Protein AF-A0A0Q4VAY5-F1 (afdb_monomer)

pLDDT: mean 78.04, std 20.73, range [26.08, 94.88]

Sequence (141 aa):
MIGLVDDLVHAAIRQQCWLLFVAEDRRTIDLVLPITDLPEHPDDDEVDHTAETIAEVTRQLRTLFVVIAWERPGSACPSLAEWEWVHAIEGAFADAGVVIRAQLLVHDDGVAWLDVGTSDGERGAEGVVSAASGLDVRRTA

Foldseek 3Di:
DQVVVCVVVVAQPAWWKKKFQAAPVNPD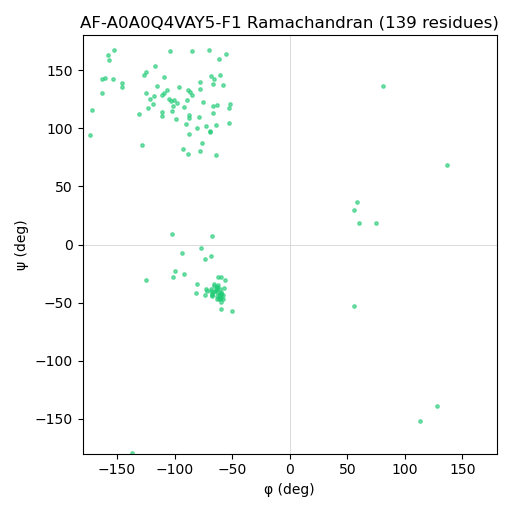TPDIDIGPDDDLADDLVVLLVVLLVVLVVCVVSVGQEIEMEGGHEDDQDDDPRRVRVVVSNVVSNVVSNHHYPFYWYQYHQGIWGDCPDDPDDDDDPDDRPDPPDPDPPDDDD

Radius of gyration: 15.92 Å; Cα contacts (8 Å, |Δi|>4): 228; chains: 1; bounding box: 36×53×33 Å

Solvent-accessible surface area (backbone atoms only — not comparable to full-atom values): 8440 Å² total; per-residue (Å²): 109,64,70,59,50,41,71,71,58,72,57,29,82,48,72,34,39,33,44,35,35,27,33,82,84,73,76,48,72,78,46,78,46,81,45,66,82,73,66,81,60,78,50,70,70,64,47,40,54,47,22,48,52,50,35,52,50,31,61,74,70,64,28,68,34,36,35,38,36,41,30,26,65,51,68,91,69,78,52,72,52,52,48,50,40,56,50,51,52,51,53,30,22,53,76,47,69,40,42,72,77,43,45,32,38,30,12,63,91,45,60,35,73,53,83,77,75,71,94,66,93,74,93,73,98,80,77,86,66,72,72,75,84,85,77,86,86,77,86,79,136

Nearest PDB structures (foldseek):
  4ld0-assembly1_B  TM=5.466E-01  e=2.971E-02  Thermus thermophilus HB8
  4ep4-assembly1_B  TM=4.871E-01  e=3.847E-02  Thermus thermophilus HB8
  7w8d-assembly1_B  TM=5.254E-01  e=1.493E-01  Deinococcus radiodurans
  6u08-assembly4_G  TM=4.469E-01  e=1.153E-01  Burkholderia cenocepacia
  8e5e-assembly1_A  TM=3.843E-01  e=1.400E-01  Burkholderia cenocepacia

Secondary structure (DSSP, 8-state):
-HHHHHHHH-S--SSEEEEEEE-TTSS-EEEEEEEES--SS--HHHHHHHHHHHHHHHHHHT--EEEEEEE-SS-SS--HHHHHHHHHHHHHHHHTT--EEEEEEEETTEEEEE----SS---------------------

Structure (mmCIF, N/CA/C/O backbone):
data_AF-A0A0Q4VAY5-F1
#
_entry.id   AF-A0A0Q4VAY5-F1
#
loop_
_atom_site.group_PDB
_atom_site.id
_atom_site.type_symbol
_atom_site.label_atom_id
_atom_site.label_alt_id
_atom_site.label_comp_id
_atom_site.label_asym_id
_atom_site.label_entity_id
_atom_site.label_seq_id
_atom_site.pdbx_PDB_ins_code
_atom_site.Cartn_x
_atom_site.Cartn_y
_atom_site.Cartn_z
_atom_site.occupancy
_atom_site.B_iso_or_equiv
_atom_site.auth_seq_id
_atom_site.auth_comp_id
_atom_site.auth_asym_id
_atom_site.auth_atom_id
_atom_site.pdbx_PDB_model_num
ATOM 1 N N . MET A 1 1 ? -4.033 -15.149 2.365 1.00 66.88 1 MET A N 1
ATOM 2 C CA . MET A 1 1 ? -3.600 -13.808 1.926 1.00 66.88 1 MET A CA 1
ATOM 3 C C . MET A 1 1 ? -2.866 -13.906 0.604 1.00 66.88 1 MET A C 1
ATOM 5 O O . MET A 1 1 ? -3.414 -13.396 -0.352 1.00 66.88 1 MET A O 1
ATOM 9 N N . ILE A 1 2 ? -1.764 -14.665 0.507 1.00 75.44 2 ILE A N 1
ATOM 10 C CA . ILE A 1 2 ? -1.096 -14.941 -0.782 1.00 75.44 2 ILE A CA 1
ATOM 11 C C . ILE A 1 2 ? -2.072 -15.435 -1.859 1.00 75.44 2 ILE A C 1
ATOM 13 O O . ILE A 1 2 ? -2.219 -14.757 -2.860 1.00 75.44 2 ILE A O 1
ATOM 17 N N . GLY A 1 3 ? -2.804 -16.535 -1.628 1.00 74.38 3 GLY A N 1
ATOM 18 C CA . GLY A 1 3 ? -3.699 -17.089 -2.661 1.00 74.38 3 GLY A CA 1
ATOM 19 C C . GLY A 1 3 ? -4.794 -16.127 -3.145 1.00 74.38 3 GLY A C 1
ATOM 20 O O . GLY A 1 3 ? -5.190 -16.185 -4.293 1.00 74.38 3 GLY A O 1
ATOM 21 N N . LEU A 1 4 ? -5.228 -15.189 -2.297 1.00 73.50 4 LEU A N 1
ATOM 22 C CA . LEU A 1 4 ? -6.202 -14.162 -2.680 1.00 73.50 4 LEU A CA 1
ATOM 23 C C . LEU A 1 4 ? -5.587 -13.114 -3.618 1.00 73.50 4 LEU A C 1
ATOM 25 O O . LEU A 1 4 ? -6.247 -12.654 -4.541 1.00 73.50 4 LEU A O 1
ATOM 29 N N . VAL A 1 5 ? -4.338 -12.721 -3.360 1.00 75.56 5 VAL A N 1
ATOM 30 C CA . VAL A 1 5 ? -3.606 -11.783 -4.219 1.00 75.56 5 VAL A CA 1
ATOM 31 C C . VAL A 1 5 ? -3.186 -12.462 -5.519 1.00 75.56 5 VAL A C 1
ATOM 33 O O . VAL A 1 5 ? -3.302 -11.851 -6.572 1.00 75.56 5 VAL A O 1
ATOM 36 N N . ASP A 1 6 ? -2.778 -13.728 -5.454 1.00 78.75 6 ASP A N 1
ATOM 37 C CA . ASP A 1 6 ? -2.456 -14.553 -6.620 1.00 78.75 6 ASP A CA 1
ATOM 38 C C . ASP A 1 6 ? -3.675 -14.712 -7.546 1.00 78.75 6 ASP A C 1
ATOM 40 O O . ASP A 1 6 ? -3.585 -14.429 -8.736 1.00 78.75 6 ASP A O 1
ATOM 44 N N . ASP A 1 7 ? -4.857 -15.018 -6.997 1.00 74.88 7 ASP A N 1
ATOM 45 C CA . ASP A 1 7 ? -6.103 -15.093 -7.773 1.00 74.88 7 ASP A CA 1
ATOM 46 C C . ASP A 1 7 ? -6.493 -13.745 -8.410 1.00 74.88 7 ASP A C 1
ATOM 48 O O . ASP A 1 7 ? -7.063 -13.716 -9.503 1.00 74.88 7 ASP A O 1
ATOM 52 N N . LEU A 1 8 ? -6.212 -12.628 -7.727 1.00 73.00 8 LEU A N 1
ATOM 53 C CA . LEU A 1 8 ? -6.609 -11.284 -8.155 1.00 73.00 8 LEU A CA 1
ATOM 54 C C . LEU A 1 8 ? -5.663 -10.685 -9.203 1.00 73.00 8 LEU A C 1
ATOM 56 O O . LEU A 1 8 ? -6.128 -10.037 -10.141 1.00 73.00 8 LEU A O 1
ATOM 60 N N . VAL A 1 9 ? -4.353 -10.864 -9.021 1.00 71.81 9 VAL A N 1
ATOM 61 C CA . VAL A 1 9 ? -3.315 -10.225 -9.843 1.00 71.81 9 VAL A CA 1
ATOM 62 C C . VAL A 1 9 ? -2.776 -11.185 -10.914 1.00 71.81 9 VAL A C 1
ATOM 64 O O . VAL A 1 9 ? -2.377 -10.716 -11.971 1.00 71.81 9 VAL A O 1
ATOM 67 N N . HIS A 1 10 ? -2.897 -12.507 -10.724 1.00 65.88 10 HIS A N 1
ATOM 68 C CA . HIS A 1 10 ? -2.660 -13.630 -11.656 1.00 65.88 10 HIS A CA 1
ATOM 69 C C . HIS A 1 10 ? -1.276 -13.725 -12.324 1.00 65.88 10 HIS A C 1
ATOM 71 O O . HIS A 1 10 ? -0.644 -14.775 -12.277 1.00 65.88 10 HIS A O 1
ATOM 77 N N . ALA A 1 11 ? -0.803 -12.665 -12.975 1.00 71.25 11 ALA A N 1
ATOM 78 C CA . ALA A 1 11 ? 0.526 -12.560 -13.556 1.00 71.25 11 ALA A CA 1
ATOM 79 C C . ALA A 1 11 ? 1.021 -11.117 -13.433 1.00 71.25 11 ALA A C 1
ATOM 81 O O . ALA A 1 11 ? 0.264 -10.179 -13.677 1.00 71.25 11 ALA A O 1
ATOM 82 N N . ALA A 1 12 ? 2.301 -10.940 -13.104 1.00 78.94 12 ALA A N 1
ATOM 83 C CA . ALA A 1 12 ? 2.911 -9.620 -13.083 1.00 78.94 12 ALA A CA 1
ATOM 84 C C . ALA A 1 12 ? 3.124 -9.116 -14.518 1.00 78.94 12 ALA A C 1
ATOM 86 O O . ALA A 1 12 ? 4.029 -9.549 -15.227 1.00 78.94 12 ALA A O 1
ATOM 87 N N . ILE A 1 13 ? 2.253 -8.221 -14.976 1.00 79.62 13 ILE A N 1
ATOM 88 C CA . ILE A 1 13 ? 2.241 -7.734 -16.360 1.00 79.62 13 ILE A CA 1
ATOM 89 C C . ILE A 1 13 ? 2.900 -6.354 -16.441 1.00 79.62 13 ILE A C 1
ATOM 91 O O . ILE A 1 13 ? 3.463 -5.998 -17.480 1.00 79.62 13 ILE A O 1
ATOM 95 N N . ARG A 1 14 ? 2.855 -5.565 -15.359 1.00 84.00 14 ARG A N 1
ATOM 96 C CA . ARG A 1 14 ? 3.415 -4.205 -15.317 1.00 84.00 14 ARG A CA 1
ATOM 97 C C . ARG A 1 14 ? 3.847 -3.782 -13.918 1.00 84.00 14 ARG A C 1
ATOM 99 O O . ARG A 1 14 ? 3.507 -4.422 -12.935 1.00 84.00 14 ARG A O 1
ATOM 106 N N . GLN A 1 15 ? 4.595 -2.684 -13.858 1.00 86.44 15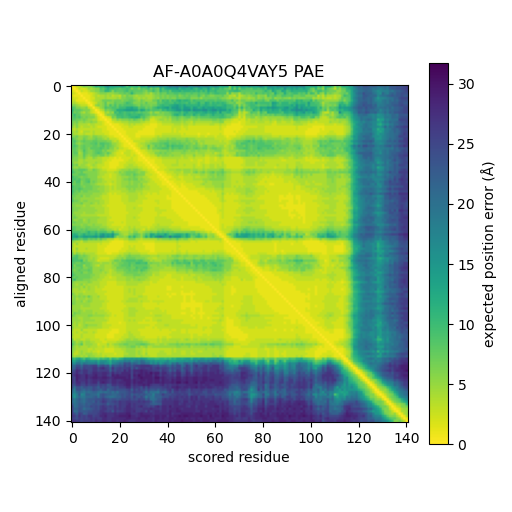 GLN A N 1
ATOM 107 C CA . GLN A 1 15 ? 4.994 -2.056 -12.604 1.00 86.44 15 GLN A CA 1
ATOM 108 C C . GLN A 1 15 ? 3.829 -1.234 -12.043 1.00 86.44 15 GLN A C 1
ATOM 110 O O . GLN A 1 15 ? 3.451 -0.213 -12.621 1.00 86.44 15 GLN A O 1
ATOM 115 N N . GLN A 1 16 ? 3.232 -1.702 -10.950 1.00 90.44 16 GLN A N 1
ATOM 116 C CA . GLN A 1 16 ? 2.160 -0.994 -10.250 1.00 90.44 16 GLN A CA 1
ATOM 117 C C . GLN A 1 16 ? 2.044 -1.454 -8.794 1.00 90.44 16 GLN A C 1
ATOM 119 O O . GLN A 1 16 ? 2.520 -2.522 -8.422 1.00 90.44 16 GLN A O 1
ATOM 124 N N . CYS A 1 17 ? 1.357 -0.670 -7.974 1.00 91.12 17 CYS A N 1
ATOM 125 C CA . CYS A 1 17 ? 1.005 -1.041 -6.611 1.00 91.12 17 CYS A CA 1
ATOM 126 C C . CYS A 1 17 ? -0.500 -1.308 -6.514 1.00 91.12 17 CYS A C 1
ATOM 128 O O . CYS A 1 17 ? -1.311 -0.667 -7.181 1.00 91.12 17 CYS A O 1
ATOM 130 N N . TRP A 1 18 ? -0.884 -2.276 -5.694 1.00 93.25 18 TRP A N 1
ATOM 131 C CA . TRP A 1 18 ? -2.269 -2.585 -5.375 1.00 93.25 18 TRP A CA 1
ATOM 132 C C . TRP A 1 18 ? -2.508 -2.373 -3.885 1.00 93.25 18 TRP A C 1
ATOM 134 O O . 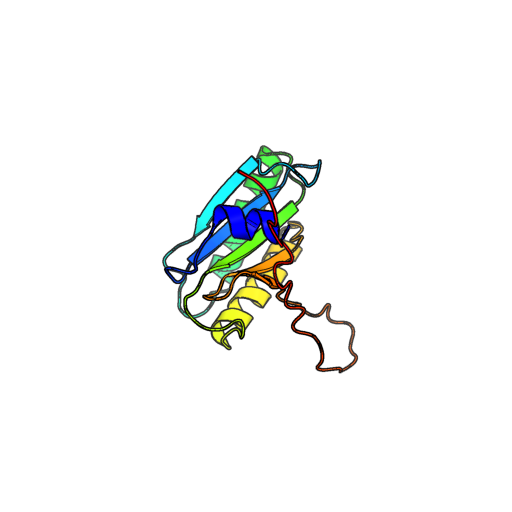TRP A 1 18 ? -1.817 -2.964 -3.055 1.00 93.25 18 TRP A O 1
ATOM 144 N N . LEU A 1 19 ? -3.539 -1.599 -3.549 1.00 92.62 19 LEU A N 1
ATOM 145 C CA . LEU A 1 19 ? -4.065 -1.495 -2.191 1.00 92.62 19 LEU A CA 1
ATOM 146 C C . LEU A 1 19 ? -5.324 -2.346 -2.069 1.00 92.62 19 LEU A C 1
ATOM 148 O O . LEU A 1 19 ? -6.320 -2.109 -2.755 1.00 92.62 19 LEU A O 1
ATOM 152 N N . LEU A 1 20 ? -5.286 -3.331 -1.179 1.00 92.50 20 LEU A N 1
ATOM 153 C CA . LEU A 1 20 ? -6.411 -4.204 -0.884 1.00 92.50 20 LEU A CA 1
ATOM 154 C C . LEU A 1 20 ? -6.912 -3.902 0.528 1.00 92.50 20 LEU A C 1
ATOM 156 O O . LEU A 1 20 ? -6.221 -4.159 1.517 1.00 92.50 20 LEU A O 1
ATOM 160 N N . PHE A 1 21 ? -8.132 -3.384 0.621 1.00 91.75 21 PHE A N 1
ATOM 161 C CA . PHE A 1 21 ? -8.805 -3.101 1.884 1.00 91.75 21 PHE A CA 1
ATOM 162 C C . PHE A 1 21 ? -9.533 -4.358 2.332 1.00 91.75 21 PHE A C 1
ATOM 164 O O . PHE A 1 21 ? -10.486 -4.804 1.691 1.00 91.75 21 PHE A O 1
ATOM 171 N N . VAL A 1 22 ? -9.051 -4.956 3.418 1.00 86.94 22 VAL A N 1
ATOM 172 C CA . VAL A 1 22 ? -9.568 -6.231 3.911 1.00 86.94 22 VAL A CA 1
ATOM 173 C C . VAL A 1 22 ? -10.508 -5.986 5.081 1.00 86.94 22 VAL A C 1
ATOM 175 O O . VAL A 1 22 ? -10.103 -5.413 6.094 1.00 86.94 22 VAL A O 1
ATOM 178 N N . ALA A 1 23 ? -11.738 -6.480 4.971 1.00 82.81 23 ALA A N 1
ATOM 179 C CA . ALA A 1 23 ? -12.751 -6.372 6.008 1.00 82.81 23 ALA A CA 1
ATOM 180 C C . ALA A 1 23 ? -12.270 -6.931 7.361 1.00 82.81 23 ALA A C 1
ATOM 182 O O . ALA A 1 23 ? -11.306 -7.700 7.463 1.00 82.81 23 ALA A O 1
ATOM 183 N N . GLU A 1 24 ? -12.986 -6.585 8.433 1.00 79.50 24 GLU A N 1
ATOM 184 C CA . GLU A 1 24 ? -12.669 -7.030 9.797 1.00 79.50 24 GLU A CA 1
ATOM 185 C C . GLU A 1 24 ? -12.595 -8.567 9.930 1.00 79.50 24 GLU A C 1
ATOM 187 O O . GLU A 1 24 ? -11.788 -9.088 10.706 1.00 79.50 24 GLU A O 1
ATOM 192 N N . ASP A 1 25 ? -13.365 -9.300 9.117 1.00 81.50 25 ASP A N 1
ATOM 193 C CA . ASP A 1 25 ? -13.367 -10.767 9.059 1.00 81.50 25 ASP A CA 1
ATOM 194 C C . ASP A 1 25 ? -12.073 -11.380 8.481 1.00 81.50 25 ASP A C 1
ATOM 196 O O . ASP A 1 25 ? -11.861 -12.5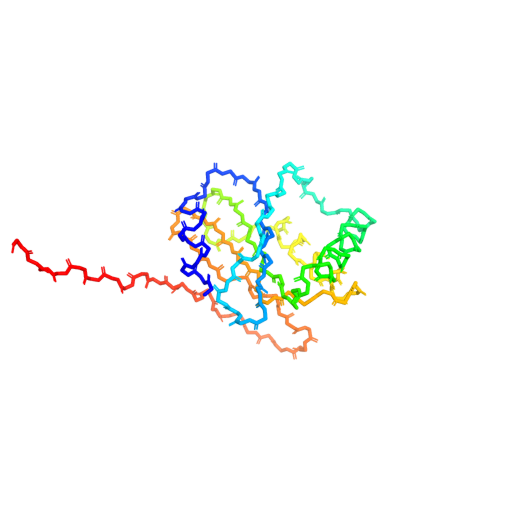94 8.578 1.00 81.50 25 ASP A O 1
ATOM 200 N N . ARG A 1 26 ? -11.189 -10.544 7.916 1.00 74.38 26 ARG A N 1
ATOM 201 C CA . ARG A 1 26 ? -9.901 -10.896 7.294 1.00 74.38 26 ARG A CA 1
ATOM 202 C C . ARG A 1 26 ? -10.019 -11.849 6.103 1.00 74.38 26 ARG A C 1
ATOM 204 O O . ARG A 1 26 ? -9.041 -12.516 5.754 1.00 74.38 26 ARG A O 1
ATOM 211 N N . ARG A 1 27 ? -11.205 -11.958 5.511 1.00 77.12 27 ARG A N 1
ATOM 212 C CA . ARG A 1 27 ? -11.505 -12.862 4.393 1.00 77.12 27 ARG A CA 1
ATOM 213 C C . ARG A 1 27 ? -12.079 -12.123 3.200 1.00 77.12 27 ARG A C 1
ATOM 215 O O . ARG A 1 27 ? -11.840 -12.550 2.076 1.00 77.12 27 ARG A O 1
ATOM 222 N N . THR A 1 28 ? -12.800 -11.040 3.449 1.00 81.31 28 THR A N 1
ATOM 223 C CA . THR A 1 28 ? -13.460 -10.262 2.409 1.00 81.31 28 THR A CA 1
ATOM 224 C C . THR A 1 28 ? -12.588 -9.080 2.001 1.00 81.31 28 THR A C 1
ATOM 226 O O . THR A 1 28 ? -12.013 -8.403 2.853 1.00 81.31 28 THR A O 1
ATOM 229 N N . ILE A 1 29 ? -12.478 -8.842 0.693 1.00 83.88 29 ILE A N 1
ATOM 230 C CA . ILE A 1 29 ? -11.932 -7.589 0.172 1.00 83.88 29 ILE A CA 1
ATOM 231 C C . ILE A 1 29 ? -13.104 -6.639 -0.046 1.00 83.88 29 ILE A C 1
ATOM 233 O O . ILE A 1 29 ? -13.977 -6.928 -0.864 1.00 83.88 29 ILE A O 1
ATOM 237 N N . ASP A 1 30 ? -13.098 -5.516 0.665 1.00 84.94 30 ASP A N 1
ATOM 238 C CA . ASP A 1 30 ? -14.114 -4.473 0.512 1.00 84.94 30 ASP A CA 1
ATOM 239 C C . ASP A 1 30 ? -13.807 -3.579 -0.696 1.00 84.94 30 ASP A C 1
ATOM 241 O O . ASP A 1 30 ? -14.716 -3.114 -1.385 1.00 84.94 30 ASP A O 1
ATOM 245 N N . LEU A 1 31 ? -12.517 -3.349 -0.967 1.00 87.94 31 LEU A N 1
ATOM 246 C CA . LEU A 1 31 ? -12.050 -2.492 -2.052 1.00 87.94 31 LEU A CA 1
ATOM 247 C C . LEU A 1 31 ? -10.653 -2.906 -2.538 1.00 87.94 31 LEU A C 1
ATOM 249 O O . LEU A 1 31 ? -9.781 -3.247 -1.740 1.00 87.94 31 LEU A O 1
ATOM 253 N N . VAL A 1 32 ? -10.439 -2.816 -3.852 1.00 90.06 32 VAL A N 1
ATOM 254 C CA . VAL A 1 32 ? -9.129 -2.943 -4.506 1.00 90.06 32 VAL A CA 1
ATOM 255 C C . VAL A 1 32 ? -8.861 -1.652 -5.267 1.00 90.06 32 VAL A C 1
ATOM 257 O O . VAL A 1 32 ? -9.672 -1.269 -6.111 1.00 90.06 32 VAL A O 1
ATOM 260 N N . LEU A 1 33 ? -7.731 -1.001 -4.996 1.00 90.00 33 LEU A N 1
ATOM 261 C CA . LEU A 1 33 ? -7.288 0.186 -5.726 1.00 90.00 33 LEU A CA 1
ATOM 262 C C . LEU A 1 33 ? -5.940 -0.078 -6.408 1.00 90.00 33 LEU A C 1
ATOM 264 O O . LEU A 1 33 ? -4.967 -0.376 -5.713 1.00 90.00 33 LEU A O 1
ATOM 268 N N . PRO A 1 34 ? -5.852 0.044 -7.744 1.00 91.00 34 PRO A N 1
ATOM 269 C CA . PRO A 1 34 ? -4.570 0.121 -8.425 1.00 91.00 34 PRO A CA 1
ATOM 270 C C . PRO A 1 34 ? -3.980 1.530 -8.288 1.00 91.00 34 PRO A C 1
ATOM 272 O O . PRO A 1 34 ? -4.662 2.523 -8.542 1.00 91.00 34 PRO A O 1
ATOM 275 N N . ILE A 1 35 ? -2.698 1.599 -7.948 1.00 89.50 35 ILE A N 1
ATOM 276 C CA . ILE A 1 35 ? -1.860 2.792 -8.044 1.00 89.50 35 ILE A CA 1
ATOM 277 C C . ILE A 1 35 ? -0.847 2.532 -9.156 1.00 89.50 35 ILE A C 1
ATOM 279 O O . ILE A 1 35 ? 0.026 1.668 -9.040 1.00 89.50 35 ILE A O 1
ATOM 283 N N . THR A 1 36 ? -1.005 3.248 -10.263 1.00 87.69 36 THR A N 1
ATOM 284 C CA . THR A 1 36 ? -0.119 3.166 -11.427 1.00 87.69 36 THR A CA 1
ATOM 285 C C . THR A 1 36 ? 0.809 4.369 -11.469 1.00 87.69 36 THR A C 1
ATOM 287 O O . THR A 1 36 ? 0.580 5.353 -10.771 1.00 87.69 36 THR A O 1
ATOM 290 N N . ASP A 1 37 ? 1.844 4.281 -12.305 1.00 84.62 37 ASP A N 1
ATOM 291 C CA . ASP A 1 37 ? 2.722 5.415 -12.617 1.00 84.62 37 ASP A CA 1
ATOM 292 C C . ASP A 1 37 ? 3.413 6.009 -11.378 1.00 84.62 37 ASP A C 1
ATOM 294 O O . ASP A 1 37 ? 3.612 7.219 -11.280 1.00 84.62 37 ASP A O 1
ATOM 298 N N . LEU A 1 38 ? 3.788 5.138 -10.431 1.00 84.88 38 LEU A N 1
ATOM 299 C CA . LEU A 1 38 ? 4.601 5.524 -9.282 1.00 84.88 38 LEU A CA 1
ATOM 300 C C . LEU A 1 38 ? 5.928 6.135 -9.760 1.00 84.88 38 LEU A C 1
ATOM 302 O O . LEU A 1 38 ? 6.544 5.587 -10.685 1.00 84.88 38 LEU A O 1
ATOM 306 N N . PRO A 1 39 ? 6.390 7.235 -9.140 1.00 88.44 39 PRO A N 1
ATOM 307 C CA . PRO A 1 39 ? 7.707 7.770 -9.437 1.00 88.44 39 PRO A CA 1
ATOM 308 C C . PRO A 1 39 ? 8.810 6.759 -9.092 1.00 88.44 39 PRO A C 1
ATOM 310 O O . PRO A 1 39 ? 8.615 5.827 -8.310 1.00 88.44 39 PRO A O 1
ATOM 313 N N . GLU A 1 40 ? 9.988 6.941 -9.696 1.00 87.06 40 GLU A N 1
ATOM 314 C CA . GLU A 1 40 ? 11.138 6.041 -9.504 1.00 87.06 40 GLU A CA 1
ATOM 315 C C . GLU A 1 40 ? 11.534 5.921 -8.027 1.00 87.06 40 GLU A C 1
ATOM 317 O O . GLU A 1 40 ? 11.853 4.829 -7.564 1.00 87.06 40 GLU A O 1
ATOM 322 N N . HIS A 1 41 ? 11.433 7.026 -7.291 1.00 89.00 41 HIS A N 1
ATOM 323 C CA . HIS A 1 41 ? 11.692 7.111 -5.861 1.00 89.00 41 HIS A CA 1
ATOM 324 C C . HIS A 1 41 ? 10.471 7.700 -5.143 1.00 89.00 41 HIS A C 1
ATOM 326 O O . HIS A 1 41 ? 9.773 8.528 -5.741 1.00 89.00 41 HIS A O 1
ATOM 332 N N . PRO A 1 42 ? 10.210 7.296 -3.889 1.00 91.75 42 PRO A N 1
ATOM 333 C CA . PRO A 1 42 ? 9.192 7.935 -3.069 1.00 91.75 42 PRO A CA 1
ATOM 334 C C . PRO A 1 42 ? 9.587 9.378 -2.738 1.00 91.75 42 PRO A C 1
ATOM 336 O O . PRO A 1 42 ? 10.757 9.673 -2.488 1.00 91.75 42 PRO A O 1
ATOM 339 N N . ASP A 1 43 ? 8.593 10.259 -2.724 1.00 93.88 43 ASP A N 1
ATOM 340 C CA . ASP A 1 43 ? 8.683 11.594 -2.138 1.00 93.88 43 ASP A CA 1
ATOM 341 C C . ASP A 1 43 ? 7.927 11.586 -0.806 1.00 93.88 43 ASP A C 1
ATOM 343 O O . ASP A 1 43 ? 6.764 11.183 -0.765 1.00 93.88 43 ASP A O 1
ATOM 347 N N . ASP A 1 44 ? 8.596 11.979 0.279 1.00 91.25 44 ASP A N 1
ATOM 348 C CA . ASP A 1 44 ? 8.058 11.837 1.637 1.00 91.25 44 ASP A CA 1
ATOM 349 C C . ASP A 1 44 ? 6.732 12.605 1.811 1.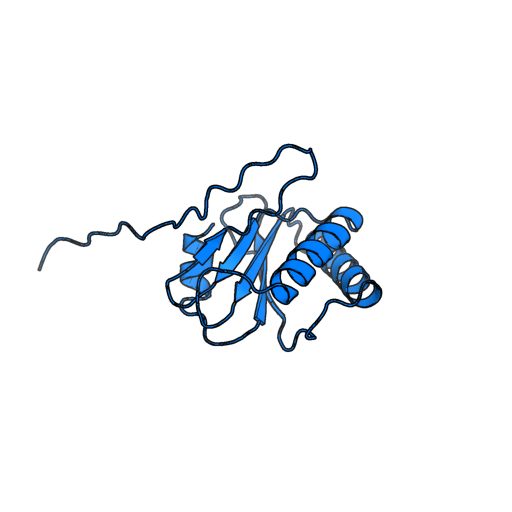00 91.25 44 ASP A C 1
ATOM 351 O O . ASP A 1 44 ? 5.770 12.052 2.343 1.00 91.25 44 ASP A O 1
ATOM 355 N N . ASP A 1 45 ? 6.633 13.834 1.285 1.00 92.44 45 ASP A N 1
ATOM 356 C CA . ASP A 1 45 ? 5.424 14.661 1.405 1.00 92.44 45 ASP A CA 1
ATOM 357 C C . ASP A 1 45 ? 4.242 14.044 0.621 1.00 92.44 45 ASP A C 1
ATOM 359 O O . ASP A 1 45 ? 3.099 14.027 1.094 1.00 92.44 45 ASP A O 1
ATOM 363 N N . GLU A 1 46 ? 4.493 13.517 -0.584 1.00 91.56 46 GLU A N 1
ATOM 364 C CA . GLU A 1 46 ? 3.467 12.833 -1.388 1.00 91.56 46 GLU A CA 1
ATOM 365 C C . GLU A 1 46 ? 3.017 11.503 -0.761 1.00 91.56 46 GLU A C 1
ATOM 367 O O . GLU A 1 46 ? 1.826 11.154 -0.805 1.00 91.56 46 GLU A O 1
ATOM 372 N N . VAL A 1 47 ? 3.951 10.758 -0.167 1.00 93.56 47 VAL A N 1
ATOM 373 C CA . VAL A 1 47 ? 3.677 9.489 0.516 1.00 93.56 47 VAL A CA 1
ATOM 374 C C . VAL A 1 47 ? 2.851 9.724 1.781 1.00 93.56 47 VAL A C 1
ATOM 376 O O . VAL A 1 47 ? 1.842 9.038 1.971 1.00 93.56 47 VAL A O 1
ATOM 379 N N . ASP A 1 48 ? 3.193 10.731 2.584 1.00 94.25 48 ASP A N 1
ATOM 380 C CA . ASP A 1 48 ? 2.433 11.120 3.776 1.00 94.25 48 ASP A CA 1
ATOM 381 C C . ASP A 1 48 ? 1.009 11.550 3.411 1.00 94.25 48 ASP A C 1
ATOM 383 O O . ASP A 1 48 ? 0.028 11.055 3.976 1.00 94.25 48 ASP A O 1
ATOM 387 N N . HIS A 1 49 ? 0.862 12.397 2.388 1.00 93.19 49 HIS A N 1
ATOM 388 C CA . HIS A 1 49 ? -0.456 12.815 1.909 1.00 93.19 49 HIS A CA 1
ATOM 389 C C . HIS A 1 49 ? -1.305 11.630 1.419 1.00 93.19 49 HIS A C 1
ATOM 391 O O . HIS A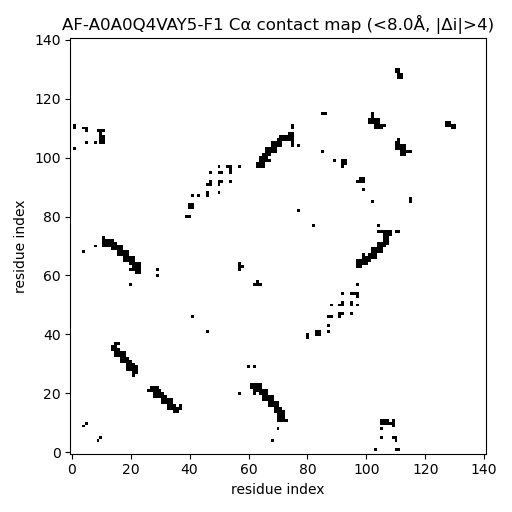 1 49 ? -2.524 11.555 1.648 1.00 93.19 49 HIS A O 1
ATOM 397 N N . THR A 1 50 ? -0.661 10.671 0.753 1.00 91.50 50 THR A N 1
ATOM 398 C CA . THR A 1 50 ? -1.308 9.429 0.332 1.00 91.50 50 THR A CA 1
ATOM 399 C C . THR A 1 50 ? -1.758 8.625 1.550 1.00 91.50 50 THR A C 1
ATOM 401 O O . THR A 1 50 ? -2.916 8.208 1.602 1.00 91.50 50 THR A O 1
ATOM 404 N N . ALA A 1 51 ? -0.903 8.452 2.559 1.00 93.50 51 ALA A N 1
ATOM 405 C CA . ALA A 1 51 ? -1.228 7.718 3.778 1.00 93.50 51 ALA A CA 1
ATOM 406 C C . ALA A 1 51 ? -2.418 8.336 4.534 1.00 93.50 51 ALA A C 1
ATOM 408 O O . ALA A 1 51 ? -3.339 7.611 4.921 1.00 93.50 51 ALA A O 1
ATOM 409 N N . GLU A 1 52 ? -2.477 9.664 4.659 1.00 94.88 52 GLU A N 1
ATOM 410 C CA . GLU A 1 52 ? -3.626 10.377 5.238 1.00 94.88 52 GLU A CA 1
ATOM 411 C C . GLU A 1 52 ? -4.925 10.111 4.462 1.00 94.88 52 GLU A C 1
ATOM 413 O O . GLU A 1 52 ? -5.988 9.860 5.045 1.00 94.88 52 GLU A O 1
ATOM 418 N N . THR A 1 53 ? -4.839 10.116 3.131 1.00 93.25 53 THR A N 1
ATOM 419 C CA . THR A 1 53 ? -5.976 9.816 2.254 1.00 93.25 53 THR A CA 1
ATOM 420 C C . THR A 1 53 ? -6.459 8.379 2.464 1.00 93.25 53 THR A C 1
ATOM 422 O O . THR A 1 53 ? -7.659 8.137 2.623 1.00 93.25 53 THR A O 1
ATOM 425 N N . ILE A 1 54 ? -5.540 7.414 2.541 1.00 92.75 54 ILE A N 1
ATOM 426 C CA . ILE A 1 54 ? -5.872 6.011 2.820 1.00 92.75 54 ILE A CA 1
ATOM 427 C C . ILE A 1 54 ? -6.441 5.838 4.238 1.00 92.75 54 ILE A C 1
ATOM 429 O O . ILE A 1 54 ? -7.364 5.040 4.438 1.00 92.75 54 ILE A O 1
ATOM 433 N N . ALA A 1 55 ? -5.984 6.615 5.220 1.00 92.75 55 ALA A N 1
ATOM 434 C CA . ALA A 1 55 ? -6.545 6.616 6.570 1.00 92.75 55 ALA A CA 1
ATOM 435 C C . ALA A 1 55 ? -8.014 7.081 6.596 1.00 92.75 55 ALA A C 1
ATOM 437 O O . ALA A 1 55 ? -8.838 6.539 7.337 1.00 92.75 55 ALA A O 1
ATOM 438 N N . GLU A 1 56 ? -8.398 8.048 5.762 1.00 93.00 56 GLU A N 1
ATOM 439 C CA . GLU A 1 56 ? -9.807 8.426 5.602 1.00 93.00 56 GLU A CA 1
ATOM 440 C C . GLU A 1 56 ? -10.619 7.301 4.940 1.00 93.00 56 GLU A C 1
ATOM 442 O O . GLU A 1 56 ? -11.698 6.955 5.427 1.00 93.00 56 GLU A O 1
ATOM 447 N N . VAL A 1 57 ? -10.087 6.665 3.891 1.00 91.50 57 VAL A N 1
ATOM 448 C CA . VAL A 1 57 ? -10.764 5.544 3.213 1.00 91.50 57 VAL A CA 1
ATOM 449 C C . VAL A 1 57 ? -10.988 4.367 4.166 1.00 91.50 57 VAL A C 1
ATOM 451 O O . VAL A 1 57 ? -12.102 3.849 4.249 1.00 91.50 57 VAL A O 1
ATOM 454 N N . THR A 1 58 ? -9.976 3.968 4.941 1.00 89.62 58 THR A N 1
ATOM 455 C CA . THR A 1 58 ? -10.112 2.878 5.928 1.00 89.62 58 THR A CA 1
ATOM 456 C C . THR A 1 58 ? -11.187 3.189 6.974 1.00 89.62 58 THR A C 1
ATOM 458 O O . THR A 1 58 ? -12.019 2.326 7.272 1.00 89.62 58 THR A O 1
ATOM 461 N N . ARG A 1 59 ? -11.264 4.438 7.462 1.00 89.31 59 ARG A N 1
ATOM 462 C CA . ARG A 1 59 ? -12.339 4.885 8.366 1.00 89.31 59 ARG A CA 1
ATOM 463 C C . ARG A 1 59 ? -13.726 4.777 7.736 1.00 89.31 59 ARG A C 1
ATOM 465 O O . ARG A 1 59 ? -14.656 4.330 8.410 1.00 89.31 59 ARG A O 1
ATOM 472 N N . GLN A 1 60 ? -13.879 5.163 6.471 1.00 89.12 60 GLN A N 1
ATOM 473 C CA . GLN A 1 60 ? -15.164 5.096 5.764 1.00 89.12 60 GLN A CA 1
ATOM 474 C C . GLN A 1 60 ? -15.617 3.656 5.519 1.00 89.12 60 GLN A C 1
ATOM 476 O O . GLN A 1 60 ? -16.785 3.333 5.742 1.00 89.12 60 GLN A O 1
ATOM 481 N N . LEU A 1 61 ? -14.688 2.786 5.121 1.00 86.19 61 LEU A N 1
ATOM 482 C CA . LEU A 1 61 ? -14.956 1.368 4.888 1.00 86.19 61 LEU A CA 1
ATOM 483 C C . LEU A 1 61 ? -15.139 0.575 6.191 1.00 86.19 61 LEU A C 1
ATOM 485 O O . LEU A 1 61 ? -15.623 -0.552 6.159 1.00 86.19 61 LEU A O 1
ATOM 489 N N . ARG A 1 62 ? -14.790 1.159 7.350 1.00 83.31 62 ARG A N 1
ATOM 490 C CA . ARG A 1 62 ? -14.687 0.452 8.644 1.00 83.31 62 ARG A CA 1
ATOM 491 C C . ARG A 1 62 ? -13.735 -0.746 8.559 1.00 83.31 62 ARG A C 1
ATOM 493 O O . ARG A 1 62 ? -13.876 -1.730 9.282 1.00 83.31 62 ARG A O 1
ATOM 500 N N . THR A 1 63 ? -12.755 -0.631 7.674 1.00 76.50 63 THR A N 1
ATOM 501 C CA . THR A 1 63 ? -11.702 -1.605 7.440 1.00 76.50 63 THR A CA 1
ATOM 502 C C . THR A 1 63 ? -10.548 -1.295 8.383 1.00 76.50 63 THR A C 1
ATOM 504 O O . THR A 1 63 ? -10.116 -0.152 8.492 1.00 76.50 63 THR A O 1
ATOM 507 N N . LEU A 1 64 ? -10.019 -2.317 9.053 1.00 69.88 64 LEU A N 1
ATOM 508 C CA . LEU A 1 64 ? -8.898 -2.148 9.982 1.00 69.88 64 LEU A CA 1
ATOM 509 C C . LEU A 1 64 ? -7.533 -2.394 9.332 1.00 69.88 64 LEU A C 1
ATOM 511 O O . LEU A 1 64 ? -6.516 -2.207 9.990 1.00 69.88 64 LEU A O 1
ATOM 515 N N . PHE A 1 65 ? -7.501 -2.873 8.086 1.00 84.75 65 PHE A N 1
ATOM 516 C CA . PHE A 1 65 ? -6.323 -3.513 7.516 1.00 84.75 65 PHE A CA 1
ATOM 517 C C . PHE A 1 65 ? -6.160 -3.242 6.024 1.00 84.75 65 PHE A C 1
ATOM 519 O O . PHE A 1 65 ? -7.100 -3.422 5.248 1.00 84.75 65 PHE A O 1
ATOM 526 N N . VAL A 1 66 ? -4.930 -2.927 5.625 1.00 91.56 66 VAL A N 1
ATOM 527 C CA . VAL A 1 66 ? -4.534 -2.836 4.217 1.00 91.56 66 VAL A CA 1
ATOM 528 C C . VAL A 1 66 ? -3.501 -3.917 3.909 1.00 91.56 66 VAL A C 1
ATOM 530 O O . VAL A 1 66 ? -2.591 -4.174 4.699 1.00 91.56 66 VAL A O 1
ATOM 533 N N . VAL A 1 67 ? -3.663 -4.588 2.774 1.00 92.12 67 VAL A N 1
ATOM 534 C CA . VAL A 1 67 ? -2.624 -5.421 2.159 1.00 92.12 67 VAL A CA 1
ATOM 535 C C . VAL A 1 67 ? -2.109 -4.677 0.942 1.00 92.12 67 VAL A C 1
ATOM 537 O O . VAL A 1 67 ? -2.902 -4.179 0.145 1.00 92.12 67 VAL A O 1
ATOM 540 N N . ILE A 1 68 ? -0.791 -4.614 0.813 1.00 93.75 68 ILE A N 1
ATOM 541 C CA . ILE A 1 68 ? -0.122 -3.937 -0.290 1.00 93.75 68 ILE A CA 1
ATOM 542 C C . ILE A 1 68 ? 0.536 -4.998 -1.156 1.00 93.75 68 ILE A C 1
ATOM 544 O O . ILE A 1 68 ? 1.242 -5.865 -0.640 1.00 93.75 68 ILE A O 1
ATOM 548 N N . ALA A 1 69 ? 0.278 -4.958 -2.458 1.00 93.12 69 ALA A N 1
ATOM 549 C CA . ALA A 1 69 ? 0.915 -5.847 -3.416 1.00 93.12 69 ALA A CA 1
ATOM 550 C C . ALA A 1 69 ? 1.633 -5.033 -4.496 1.00 93.12 69 ALA A C 1
ATOM 552 O O . ALA A 1 69 ? 1.016 -4.279 -5.244 1.00 93.12 69 ALA A O 1
ATOM 553 N N . TRP A 1 70 ? 2.946 -5.203 -4.561 1.00 93.06 70 TRP A N 1
ATOM 554 C CA . TRP A 1 70 ? 3.842 -4.576 -5.519 1.00 93.06 70 TRP A CA 1
ATOM 555 C C . TRP A 1 70 ? 3.942 -5.489 -6.736 1.00 93.06 70 TRP A C 1
ATOM 557 O O . TRP A 1 70 ? 4.564 -6.543 -6.673 1.00 93.06 70 TRP A O 1
ATOM 567 N N . GLU A 1 71 ? 3.269 -5.139 -7.823 1.00 90.94 71 GLU A N 1
ATOM 568 C CA . GLU A 1 71 ? 3.326 -5.888 -9.073 1.00 90.94 71 GLU A CA 1
ATOM 569 C C . GLU A 1 71 ? 4.501 -5.408 -9.907 1.00 90.94 71 GLU A C 1
ATOM 571 O O . GLU A 1 71 ? 4.663 -4.205 -10.130 1.00 90.94 71 GLU A O 1
ATOM 576 N N . ARG A 1 72 ? 5.301 -6.355 -10.396 1.00 88.75 72 ARG A N 1
ATOM 577 C CA . ARG A 1 72 ? 6.291 -6.077 -11.427 1.00 88.75 72 ARG A CA 1
ATOM 578 C C . ARG A 1 72 ? 6.752 -7.339 -12.155 1.00 88.75 72 ARG A C 1
ATOM 580 O O . ARG A 1 72 ? 6.981 -8.365 -11.519 1.00 88.75 72 ARG A O 1
ATOM 587 N N . PRO A 1 73 ? 7.002 -7.255 -13.469 1.00 86.94 73 PRO A N 1
ATOM 588 C CA . PRO A 1 73 ? 7.655 -8.340 -14.180 1.00 86.94 73 PRO A CA 1
ATOM 589 C C . PRO A 1 73 ? 9.055 -8.637 -13.624 1.00 86.94 73 PRO A C 1
ATOM 591 O O . PRO A 1 73 ? 9.805 -7.733 -13.221 1.00 86.94 73 PRO A O 1
ATOM 594 N N . GLY A 1 74 ? 9.436 -9.907 -13.659 1.00 86.75 74 GLY A N 1
ATOM 595 C CA . GLY A 1 74 ? 10.748 -10.407 -13.263 1.00 86.75 74 GLY A CA 1
ATOM 596 C C . GLY A 1 74 ? 10.728 -11.293 -12.019 1.00 86.75 74 GLY A C 1
ATOM 597 O O . GLY A 1 74 ? 9.774 -12.016 -11.754 1.00 86.75 74 GLY A O 1
ATOM 598 N N . SER A 1 75 ? 11.842 -11.294 -11.282 1.00 84.88 75 SER A N 1
ATOM 599 C CA . SER A 1 75 ? 12.073 -12.227 -10.176 1.00 84.88 75 SER A CA 1
ATOM 600 C C . SER A 1 75 ? 11.464 -11.763 -8.851 1.00 84.88 75 SER A C 1
ATOM 602 O O . SER A 1 75 ? 11.163 -10.589 -8.656 1.00 84.88 75 SER A O 1
ATOM 604 N N . ALA A 1 76 ? 11.396 -12.688 -7.890 1.00 84.75 76 ALA A N 1
ATOM 605 C CA . ALA A 1 76 ? 10.965 -12.443 -6.512 1.00 84.75 76 ALA A CA 1
ATOM 606 C C . ALA A 1 76 ? 11.922 -11.562 -5.674 1.00 84.75 76 ALA A C 1
ATOM 608 O O . ALA A 1 76 ? 11.768 -11.479 -4.458 1.00 84.75 76 ALA A O 1
ATOM 609 N N . CYS A 1 77 ? 12.958 -10.975 -6.281 1.00 85.19 77 CYS A N 1
ATOM 610 C CA . CYS A 1 77 ? 13.940 -10.150 -5.583 1.00 85.19 77 CYS A CA 1
ATOM 611 C C . CYS A 1 77 ? 13.639 -8.671 -5.849 1.00 85.19 77 CYS A C 1
ATOM 613 O O . CYS A 1 77 ? 13.766 -8.246 -7.008 1.00 85.19 77 CYS A O 1
ATOM 615 N N . PRO A 1 78 ? 13.265 -7.892 -4.818 1.00 85.00 78 PRO A N 1
ATOM 616 C CA . PRO A 1 78 ? 12.978 -6.487 -5.015 1.00 85.00 78 PRO A CA 1
ATOM 617 C C . PRO A 1 78 ? 14.240 -5.698 -5.361 1.00 85.00 78 PRO A C 1
ATOM 619 O O . PRO A 1 78 ? 15.331 -5.982 -4.855 1.00 85.00 78 PRO A O 1
ATOM 622 N N . SER A 1 79 ? 14.093 -4.693 -6.217 1.00 85.00 79 SER A N 1
ATOM 623 C CA . SER A 1 79 ? 15.136 -3.698 -6.464 1.00 85.00 79 SER A CA 1
ATOM 624 C C . SER A 1 79 ? 15.327 -2.774 -5.251 1.00 85.00 79 SER A C 1
ATOM 626 O O . SER A 1 79 ? 14.513 -2.749 -4.330 1.00 85.00 79 SER A O 1
ATOM 628 N N . LEU A 1 80 ? 16.414 -1.995 -5.233 1.00 86.00 80 LEU A N 1
ATOM 629 C CA . LEU A 1 80 ? 16.642 -1.016 -4.163 1.00 86.00 80 LEU A CA 1
ATOM 630 C C . LEU A 1 80 ? 15.524 0.041 -4.112 1.00 86.00 80 LEU A C 1
ATOM 632 O O . LEU A 1 80 ? 15.031 0.339 -3.033 1.00 86.00 80 LEU A O 1
ATOM 636 N N . ALA A 1 81 ? 15.086 0.534 -5.273 1.00 85.56 81 ALA A N 1
ATOM 637 C CA . ALA A 1 81 ? 13.987 1.493 -5.378 1.00 85.56 81 ALA A CA 1
ATOM 638 C C . ALA A 1 81 ? 12.652 0.906 -4.878 1.00 85.56 81 ALA A C 1
ATOM 640 O O . ALA A 1 81 ? 11.873 1.588 -4.219 1.00 85.56 81 ALA A O 1
ATOM 641 N N . GLU A 1 82 ? 12.397 -0.383 -5.128 1.00 87.25 82 GLU A N 1
ATOM 642 C CA . GLU A 1 82 ? 11.228 -1.074 -4.564 1.00 87.25 82 GLU A CA 1
ATOM 643 C C . GLU A 1 82 ? 11.293 -1.136 -3.035 1.00 87.25 82 GLU A C 1
ATOM 645 O O . GLU A 1 82 ? 10.285 -0.900 -2.375 1.00 87.25 82 GLU A O 1
ATOM 650 N N . TRP A 1 83 ? 12.470 -1.398 -2.459 1.00 91.19 83 TRP A N 1
ATOM 651 C CA . TRP A 1 83 ? 12.643 -1.362 -1.006 1.00 91.19 83 TRP A CA 1
ATOM 652 C C . TRP A 1 83 ? 12.435 0.036 -0.420 1.00 91.19 83 TRP A C 1
ATOM 654 O O . TRP A 1 83 ? 11.814 0.153 0.633 1.00 91.19 83 TRP A O 1
ATOM 664 N N . GLU A 1 84 ? 12.899 1.091 -1.091 1.00 93.00 84 GLU A N 1
ATOM 665 C CA . GLU A 1 84 ? 12.646 2.474 -0.663 1.00 93.00 84 GLU A CA 1
ATOM 666 C C . GLU A 1 84 ? 11.143 2.758 -0.567 1.00 93.00 84 GLU A C 1
ATOM 668 O O . GLU A 1 84 ? 10.675 3.235 0.465 1.00 93.00 84 GLU A O 1
ATOM 673 N N . TRP A 1 85 ? 10.370 2.371 -1.584 1.00 92.44 85 TRP A N 1
ATOM 674 C CA . TRP A 1 85 ? 8.909 2.478 -1.566 1.00 92.44 85 TRP A CA 1
ATOM 675 C C . TRP A 1 85 ? 8.250 1.666 -0.448 1.00 92.44 85 TRP A C 1
ATOM 677 O O . TRP A 1 85 ? 7.374 2.175 0.251 1.00 92.44 85 TRP A O 1
ATOM 687 N N . VAL A 1 86 ? 8.673 0.412 -0.266 1.00 93.31 86 VAL A N 1
ATOM 688 C CA . VAL A 1 86 ? 8.162 -0.493 0.778 1.00 93.31 86 VAL A CA 1
ATOM 689 C C . VAL A 1 86 ? 8.346 0.112 2.171 1.00 93.31 86 VAL A C 1
ATOM 691 O O . VAL A 1 86 ? 7.420 0.061 2.984 1.00 93.31 86 VAL A O 1
ATOM 694 N N . HIS A 1 87 ? 9.512 0.705 2.435 1.00 93.31 87 HIS A N 1
ATOM 695 C CA . HIS A 1 87 ? 9.824 1.352 3.708 1.00 93.31 87 HIS A CA 1
ATOM 696 C C . HIS A 1 87 ? 9.103 2.692 3.886 1.00 93.31 87 HIS A C 1
ATOM 698 O O . HIS A 1 87 ? 8.558 2.938 4.961 1.00 93.31 87 HIS A O 1
ATOM 704 N N . ALA A 1 88 ? 9.060 3.535 2.850 1.00 93.69 88 ALA A N 1
ATOM 705 C CA . ALA A 1 88 ? 8.379 4.829 2.910 1.00 93.69 88 ALA A CA 1
ATOM 706 C C . ALA A 1 88 ? 6.884 4.655 3.219 1.00 93.69 88 ALA A C 1
ATOM 708 O O . ALA A 1 88 ? 6.346 5.287 4.126 1.00 93.69 88 ALA A O 1
ATOM 709 N N . ILE A 1 89 ? 6.229 3.717 2.529 1.00 93.25 89 ILE A N 1
ATOM 710 C CA . ILE A 1 89 ? 4.820 3.392 2.764 1.00 93.25 89 ILE A CA 1
ATOM 711 C C . ILE A 1 89 ? 4.596 2.805 4.155 1.00 93.25 89 ILE A C 1
ATOM 713 O O . ILE A 1 89 ? 3.598 3.137 4.790 1.00 93.25 89 ILE A O 1
ATOM 717 N N . GLU A 1 90 ? 5.496 1.949 4.644 1.00 92.69 90 GLU A N 1
ATOM 718 C CA . GLU A 1 90 ? 5.383 1.409 5.999 1.00 92.69 90 GLU A CA 1
ATOM 719 C C . GLU A 1 90 ? 5.406 2.517 7.056 1.00 92.69 90 GLU A C 1
ATOM 721 O O . GLU A 1 90 ? 4.519 2.551 7.913 1.00 92.69 90 GLU A O 1
ATOM 726 N N . GLY A 1 91 ? 6.379 3.428 6.965 1.00 93.38 91 GLY A N 1
ATOM 727 C CA . GLY A 1 91 ? 6.511 4.558 7.882 1.00 93.38 91 GLY A CA 1
ATOM 728 C C . GLY A 1 91 ? 5.281 5.461 7.855 1.00 93.38 91 GLY A C 1
ATOM 729 O O . GLY A 1 91 ? 4.614 5.626 8.876 1.00 93.38 91 GLY A O 1
ATOM 730 N N . ALA A 1 92 ? 4.913 5.953 6.673 1.00 94.25 92 ALA A N 1
ATOM 731 C CA . ALA A 1 92 ? 3.803 6.890 6.528 1.00 94.25 92 ALA A CA 1
ATOM 732 C C . ALA A 1 92 ? 2.452 6.286 6.940 1.00 94.25 92 ALA A C 1
ATOM 734 O O . ALA A 1 92 ? 1.628 6.945 7.575 1.00 94.25 92 ALA A O 1
ATOM 735 N N . PHE A 1 93 ? 2.204 5.007 6.630 1.00 93.31 93 PHE A N 1
ATOM 736 C CA . PHE A 1 93 ? 0.964 4.348 7.047 1.00 93.31 93 PHE A CA 1
ATOM 737 C C . PHE A 1 93 ? 0.924 4.155 8.561 1.00 93.31 93 PHE A C 1
ATOM 739 O O . PHE A 1 93 ? -0.133 4.356 9.161 1.00 93.31 93 PHE A O 1
ATOM 746 N N . ALA A 1 94 ? 2.050 3.797 9.186 1.00 92.25 94 ALA A N 1
ATOM 747 C CA . ALA A 1 94 ? 2.134 3.696 10.636 1.00 92.25 94 ALA A CA 1
ATOM 748 C C . ALA A 1 94 ? 1.850 5.050 11.308 1.00 92.25 94 ALA A C 1
ATOM 750 O O . ALA A 1 94 ? 1.034 5.104 12.234 1.00 92.25 94 ALA A O 1
ATOM 751 N N . ASP A 1 95 ? 2.434 6.134 10.795 1.00 93.75 95 ASP A N 1
ATOM 752 C CA . ASP A 1 95 ? 2.231 7.494 11.305 1.00 93.75 95 ASP A CA 1
ATOM 753 C C . ASP A 1 95 ? 0.785 7.982 11.108 1.00 93.75 95 ASP A C 1
ATOM 755 O O . ASP A 1 95 ? 0.200 8.601 12.003 1.00 93.75 95 ASP A O 1
ATOM 759 N N . ALA A 1 96 ? 0.146 7.603 9.997 1.00 92.50 96 ALA A N 1
ATOM 760 C CA . ALA A 1 96 ? -1.270 7.863 9.730 1.00 92.50 96 ALA A CA 1
ATOM 761 C C . ALA A 1 96 ? -2.237 6.929 10.497 1.00 92.50 96 ALA A C 1
ATOM 763 O O . ALA A 1 96 ? -3.461 7.077 10.400 1.00 92.50 96 ALA A O 1
ATOM 764 N N . GLY A 1 97 ? -1.725 5.957 11.262 1.00 90.81 97 GLY A N 1
ATOM 765 C CA . GLY A 1 97 ? -2.526 4.997 12.029 1.00 90.81 97 GLY A CA 1
ATOM 766 C C . GLY A 1 97 ? -3.192 3.899 11.189 1.00 90.81 97 GLY A C 1
ATOM 767 O O . GLY A 1 97 ? -4.144 3.260 11.647 1.00 90.81 97 GLY A O 1
ATOM 768 N N . VAL A 1 98 ? -2.711 3.664 9.967 1.00 91.00 98 VAL A N 1
ATOM 769 C CA . VAL A 1 98 ? -3.166 2.599 9.068 1.00 91.00 98 VAL A CA 1
ATOM 770 C C . VAL A 1 98 ? -2.353 1.330 9.312 1.00 91.00 98 VAL A C 1
ATOM 772 O O . VAL A 1 98 ? -1.132 1.309 9.198 1.00 91.00 98 VAL A O 1
ATOM 775 N N . VAL A 1 99 ? -3.035 0.219 9.598 1.00 90.50 99 VAL A N 1
ATOM 776 C CA . VAL A 1 99 ? -2.359 -1.064 9.827 1.00 90.50 99 VAL A CA 1
ATOM 777 C C . VAL A 1 99 ? -2.146 -1.800 8.505 1.00 90.50 99 VAL A C 1
ATOM 779 O O . VAL A 1 99 ? -3.085 -2.367 7.932 1.00 90.50 99 VAL A O 1
ATOM 782 N N . ILE A 1 100 ? -0.891 -1.868 8.065 1.00 91.88 100 ILE A N 1
ATOM 783 C CA . ILE A 1 100 ? -0.474 -2.767 6.987 1.00 91.88 100 ILE A CA 1
ATOM 784 C C . ILE A 1 100 ? -0.400 -4.190 7.541 1.00 91.88 100 ILE A C 1
ATOM 786 O O . ILE A 1 100 ? 0.293 -4.473 8.516 1.00 91.88 100 ILE A O 1
ATOM 790 N N . ARG A 1 101 ? -1.141 -5.117 6.932 1.00 89.56 101 ARG A N 1
ATOM 791 C CA . ARG A 1 101 ? -1.135 -6.534 7.333 1.00 89.56 101 ARG A CA 1
ATOM 792 C C . ARG A 1 101 ? -0.132 -7.380 6.590 1.00 89.56 101 ARG A C 1
ATOM 794 O O . ARG A 1 101 ? 0.240 -8.437 7.095 1.00 89.56 101 ARG A O 1
ATOM 801 N N . ALA A 1 102 ? 0.220 -6.947 5.394 1.00 90.69 102 ALA A N 1
ATOM 802 C CA . ALA A 1 102 ? 1.210 -7.580 4.558 1.00 90.69 102 ALA A CA 1
ATOM 803 C C . ALA A 1 102 ? 1.644 -6.604 3.479 1.00 90.69 102 ALA A C 1
ATOM 805 O O . ALA A 1 102 ? 0.803 -5.904 2.908 1.00 90.69 102 ALA A O 1
ATOM 806 N N . GLN A 1 103 ? 2.930 -6.654 3.165 1.00 93.88 103 GLN A N 1
ATOM 807 C CA . GLN A 1 103 ? 3.449 -6.202 1.889 1.00 93.88 103 GLN A CA 1
ATOM 808 C C . GLN A 1 103 ? 3.889 -7.439 1.105 1.00 93.88 103 GLN A C 1
ATOM 810 O O . GLN A 1 103 ? 4.546 -8.333 1.643 1.00 93.88 103 GLN A O 1
ATOM 815 N N . LEU A 1 104 ? 3.454 -7.531 -0.144 1.00 92.81 104 LEU A N 1
ATOM 816 C CA . LEU A 1 104 ? 3.675 -8.675 -1.017 1.00 92.81 104 LEU A CA 1
ATOM 817 C C . LEU A 1 104 ? 4.305 -8.201 -2.322 1.00 92.81 104 LEU A C 1
ATOM 819 O O . LEU A 1 104 ? 3.960 -7.135 -2.818 1.00 92.81 104 LEU A O 1
ATOM 823 N N . LEU A 1 105 ? 5.178 -9.012 -2.902 1.00 92.25 105 LEU A N 1
ATOM 824 C CA . LEU A 1 105 ? 5.697 -8.819 -4.251 1.00 92.25 105 LEU A CA 1
ATOM 825 C C . LEU A 1 105 ? 4.999 -9.802 -5.186 1.00 92.25 105 LEU A C 1
ATOM 827 O O . LEU A 1 105 ? 5.067 -11.008 -4.958 1.00 92.25 105 LEU A O 1
ATOM 831 N N . VAL A 1 106 ? 4.357 -9.297 -6.234 1.00 92.00 106 VAL A N 1
ATOM 832 C CA . VAL A 1 106 ? 3.822 -10.100 -7.337 1.00 92.00 106 VAL A CA 1
ATOM 833 C C . VAL A 1 106 ? 4.832 -10.064 -8.478 1.00 92.00 106 VAL A C 1
ATOM 835 O O . VAL A 1 106 ? 5.186 -8.990 -8.963 1.00 92.00 106 VAL A O 1
ATOM 838 N N . HIS A 1 107 ? 5.298 -11.241 -8.879 1.00 90.31 107 HIS A N 1
ATOM 839 C CA . HIS A 1 107 ? 6.367 -11.456 -9.848 1.00 90.31 107 HIS A CA 1
ATOM 840 C C . HIS A 1 107 ? 5.994 -12.587 -10.824 1.00 90.31 107 HIS A C 1
ATOM 842 O O . HIS A 1 107 ? 4.917 -13.175 -10.724 1.00 90.31 107 HIS A O 1
ATOM 848 N N . ASP A 1 108 ? 6.875 -12.910 -11.775 1.00 87.56 108 ASP A N 1
ATOM 849 C CA . ASP A 1 108 ? 6.549 -13.823 -12.888 1.00 87.56 108 ASP A CA 1
ATOM 850 C C . ASP A 1 108 ? 6.184 -15.249 -12.435 1.00 87.56 108 ASP A C 1
ATOM 852 O O . ASP A 1 108 ? 5.417 -15.938 -13.104 1.00 87.56 108 ASP A O 1
ATOM 856 N N . ASP A 1 109 ? 6.719 -15.686 -11.292 1.00 85.00 109 ASP A N 1
ATOM 857 C CA . ASP A 1 109 ? 6.507 -17.030 -10.740 1.00 85.00 109 ASP A CA 1
ATOM 858 C C . ASP A 1 109 ? 5.478 -17.054 -9.588 1.00 85.00 109 ASP A C 1
ATOM 860 O O . ASP A 1 109 ? 5.342 -18.079 -8.916 1.00 85.00 109 ASP A O 1
ATOM 864 N N . GLY A 1 110 ? 4.77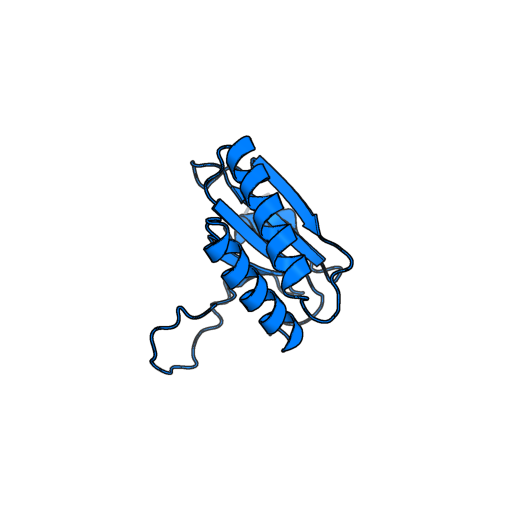2 -15.943 -9.332 1.00 87.44 110 GLY A N 1
ATOM 865 C CA . GLY A 1 110 ? 3.705 -15.854 -8.329 1.00 87.44 110 GLY A CA 1
ATOM 866 C C . GLY A 1 110 ? 3.875 -14.703 -7.336 1.00 87.44 110 GLY A C 1
ATOM 867 O O . GLY A 1 110 ? 4.228 -13.584 -7.706 1.00 87.44 110 GLY A O 1
ATOM 868 N N . VAL A 1 111 ? 3.581 -14.964 -6.059 1.00 89.38 111 VAL A N 1
ATOM 869 C CA . VAL A 1 111 ? 3.550 -13.941 -5.002 1.00 89.38 111 VAL A CA 1
ATOM 870 C C . VAL A 1 111 ? 4.467 -14.313 -3.835 1.00 89.38 111 VAL A C 1
ATOM 872 O O . VAL A 1 111 ? 4.371 -15.407 -3.272 1.00 89.38 111 VAL A O 1
ATOM 875 N N . ALA A 1 112 ? 5.311 -13.371 -3.419 1.00 89.38 112 ALA A N 1
ATOM 876 C CA . ALA A 1 112 ? 6.236 -13.495 -2.297 1.00 89.38 112 ALA A CA 1
ATOM 877 C C . ALA A 1 112 ? 5.922 -12.484 -1.184 1.00 89.38 112 ALA A C 1
ATOM 879 O O . ALA A 1 112 ? 5.364 -11.416 -1.432 1.00 89.38 112 ALA A O 1
ATOM 880 N N . TRP A 1 113 ? 6.293 -12.810 0.055 1.00 90.25 113 TRP A N 1
ATOM 881 C CA . TRP A 1 113 ? 6.247 -11.855 1.165 1.00 90.25 113 TRP A CA 1
ATOM 882 C C . TRP A 1 113 ? 7.427 -10.893 1.103 1.00 90.25 113 TRP A C 1
ATOM 884 O O . TRP A 1 113 ? 8.555 -11.317 0.854 1.00 90.25 113 TRP A O 1
ATOM 894 N N . LEU A 1 114 ? 7.163 -9.623 1.400 1.00 89.88 114 LEU A N 1
ATOM 895 C CA . LEU A 1 114 ? 8.195 -8.649 1.723 1.00 89.88 114 LEU A CA 1
ATOM 896 C C . LEU A 1 114 ? 8.264 -8.538 3.240 1.00 89.88 114 LEU A C 1
ATOM 898 O O . LEU A 1 114 ? 7.336 -8.039 3.878 1.00 89.88 114 LEU A O 1
ATOM 902 N N . ASP A 1 115 ? 9.338 -9.074 3.811 1.00 78.69 115 ASP A N 1
ATOM 903 C CA . ASP A 1 115 ? 9.621 -8.931 5.232 1.00 78.69 115 ASP A CA 1
ATOM 904 C C . ASP A 1 115 ? 10.250 -7.561 5.459 1.00 78.69 115 ASP A C 1
ATOM 906 O O . ASP A 1 115 ? 11.426 -7.335 5.159 1.00 78.69 115 ASP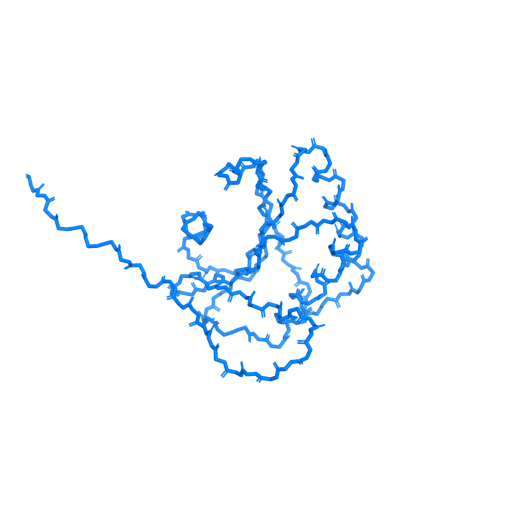 A O 1
ATOM 910 N N . VAL A 1 116 ? 9.434 -6.622 5.924 1.00 63.41 116 VAL A N 1
ATOM 911 C CA . VAL A 1 116 ? 9.924 -5.323 6.360 1.00 63.41 116 VAL A CA 1
ATOM 912 C C . VAL A 1 116 ? 10.279 -5.507 7.822 1.00 63.41 116 VAL A C 1
ATOM 914 O O . VAL A 1 116 ? 9.412 -5.560 8.692 1.00 63.41 116 VAL A O 1
ATOM 917 N N . GLY A 1 117 ? 11.560 -5.787 8.064 1.00 51.47 117 GLY A N 1
ATOM 918 C CA . GLY A 1 117 ? 12.041 -6.132 9.391 1.00 51.47 117 GLY A CA 1
ATOM 919 C C . GLY A 1 117 ? 11.606 -5.066 10.388 1.00 51.47 117 GLY A C 1
ATOM 920 O O . GLY A 1 117 ? 12.013 -3.909 10.282 1.00 51.47 117 GLY A O 1
ATOM 921 N N . THR A 1 118 ? 10.796 -5.456 11.374 1.00 41.12 118 THR A N 1
ATOM 922 C CA . THR A 1 118 ? 10.566 -4.620 12.550 1.00 41.12 118 THR A CA 1
ATOM 923 C C . THR A 1 118 ? 11.936 -4.245 13.089 1.00 41.12 118 THR A C 1
ATOM 925 O O . THR A 1 118 ? 12.733 -5.137 13.379 1.00 41.12 118 THR A O 1
ATOM 928 N N . SER A 1 119 ? 12.228 -2.950 13.173 1.00 41.84 119 SER A N 1
ATOM 929 C CA . SER A 1 119 ? 13.478 -2.437 13.729 1.00 41.84 119 SER A CA 1
ATOM 930 C C . SER A 1 119 ? 13.587 -2.793 15.216 1.00 41.84 119 SER A C 1
ATOM 932 O O . SER A 1 119 ? 13.370 -1.950 16.077 1.00 41.84 119 SER A O 1
ATOM 934 N N . ASP A 1 120 ? 13.926 -4.040 15.523 1.00 34.78 120 ASP A N 1
ATOM 935 C CA . ASP A 1 120 ? 14.554 -4.445 16.770 1.00 34.78 120 ASP A CA 1
ATOM 936 C C . ASP A 1 120 ? 15.746 -5.314 16.371 1.00 34.78 120 ASP A C 1
ATOM 938 O O . ASP A 1 120 ? 15.621 -6.327 15.681 1.00 34.78 120 ASP A O 1
ATOM 942 N N . GLY A 1 121 ? 16.937 -4.785 16.635 1.00 38.28 121 GLY A N 1
ATOM 943 C CA . GLY A 1 121 ? 18.153 -5.237 15.987 1.00 38.28 121 GLY A CA 1
ATOM 944 C C . GLY A 1 121 ? 18.527 -6.657 16.375 1.00 38.28 121 GLY A C 1
ATOM 945 O O . GLY A 1 121 ? 18.898 -6.883 17.513 1.00 38.28 121 GLY A O 1
ATOM 946 N N . GLU A 1 122 ? 18.577 -7.558 15.398 1.00 30.95 122 GLU A N 1
ATOM 947 C CA . GLU A 1 122 ? 19.571 -8.628 15.320 1.00 30.95 122 GLU A CA 1
ATOM 948 C C . GLU A 1 122 ? 19.601 -9.211 13.898 1.00 30.95 122 GLU A C 1
ATOM 950 O O . GLU A 1 122 ? 18.584 -9.499 13.276 1.00 30.95 122 GLU A O 1
ATOM 955 N N . ARG A 1 123 ? 20.810 -9.316 13.342 1.00 37.66 123 ARG A N 1
ATOM 956 C CA . ARG A 1 123 ? 21.074 -9.778 11.975 1.00 37.66 123 ARG A CA 1
ATOM 957 C C . ARG A 1 123 ? 20.714 -11.254 11.799 1.00 37.66 123 ARG A C 1
ATOM 959 O O . ARG A 1 123 ? 21.184 -12.087 12.566 1.00 37.66 123 ARG A O 1
ATOM 966 N N . GLY A 1 124 ? 20.094 -11.578 10.668 1.00 26.08 124 GLY A N 1
ATOM 967 C CA . GLY A 1 124 ? 20.065 -12.935 10.127 1.00 26.08 124 GLY A CA 1
ATOM 968 C C . GLY A 1 124 ? 19.418 -12.967 8.751 1.00 26.08 124 GLY A C 1
ATOM 969 O O . GLY A 1 124 ? 18.204 -13.036 8.641 1.00 26.08 124 GLY A O 1
ATOM 970 N N . ALA A 1 125 ? 20.230 -12.885 7.699 1.00 39.69 125 ALA A N 1
ATOM 971 C CA . ALA A 1 125 ? 19.788 -13.131 6.336 1.00 39.69 125 ALA A CA 1
ATOM 972 C C . ALA A 1 125 ? 19.349 -14.595 6.208 1.00 39.69 125 ALA A C 1
ATOM 974 O O . ALA A 1 125 ? 20.217 -15.452 6.134 1.00 39.69 125 ALA A O 1
ATOM 975 N N . GLU A 1 126 ? 18.046 -14.877 6.187 1.00 30.22 126 GLU A N 1
ATOM 976 C CA . GLU A 1 126 ? 17.483 -16.157 5.741 1.00 30.22 126 GLU A CA 1
ATOM 977 C C . GLU A 1 126 ? 15.950 -16.057 5.648 1.00 30.22 126 GLU A C 1
ATOM 979 O O . GLU A 1 126 ? 15.277 -15.914 6.662 1.00 30.22 126 GLU A O 1
ATOM 984 N N . GLY A 1 127 ? 15.394 -16.185 4.435 1.00 28.70 127 GLY A N 1
ATOM 985 C CA . GLY A 1 127 ? 13.994 -16.595 4.271 1.00 28.70 127 GLY A CA 1
ATOM 986 C C . GLY A 1 127 ? 13.156 -15.832 3.248 1.00 28.70 127 GLY A C 1
ATOM 987 O O . GLY A 1 127 ? 12.156 -15.228 3.612 1.00 28.70 127 GLY A O 1
ATOM 988 N N . VAL A 1 128 ? 13.445 -15.974 1.949 1.00 36.19 128 VAL A N 1
ATOM 989 C CA . VAL A 1 128 ? 12.351 -15.917 0.962 1.00 36.19 128 VAL A CA 1
ATOM 990 C C . VAL A 1 128 ? 11.517 -17.182 1.170 1.00 36.19 128 VAL A C 1
ATOM 992 O O . VAL A 1 128 ? 11.875 -18.264 0.704 1.00 36.19 128 VAL A O 1
ATOM 995 N N . VAL A 1 129 ? 10.421 -17.072 1.919 1.00 38.50 129 VAL A N 1
ATOM 996 C CA . VAL A 1 129 ? 9.406 -18.130 2.005 1.00 38.50 129 VAL A CA 1
ATOM 997 C C . VAL A 1 129 ? 8.572 -18.097 0.728 1.00 38.50 129 VAL A C 1
ATOM 999 O O . VAL A 1 129 ? 7.544 -17.430 0.639 1.00 38.50 129 VAL A O 1
ATOM 1002 N N . SER A 1 130 ? 9.049 -18.822 -0.286 1.00 33.59 130 SER A N 1
ATOM 1003 C CA . SER A 1 130 ? 8.266 -19.148 -1.476 1.00 33.59 130 SER A CA 1
ATOM 1004 C C . SER A 1 130 ? 7.120 -20.075 -1.068 1.00 33.59 130 SER A C 1
ATOM 1006 O O . SER A 1 130 ? 7.339 -21.214 -0.647 1.00 33.59 130 SER A O 1
ATOM 1008 N N . ALA A 1 131 ? 5.884 -19.593 -1.175 1.00 33.97 131 ALA A N 1
ATOM 1009 C CA . ALA A 1 131 ? 4.714 -20.453 -1.113 1.00 33.97 131 ALA A CA 1
ATOM 1010 C C . ALA A 1 131 ? 4.566 -21.153 -2.471 1.00 33.97 131 ALA A C 1
ATOM 1012 O O . ALA A 1 131 ? 3.792 -20.727 -3.319 1.00 33.97 131 ALA A O 1
ATOM 1013 N N . ALA A 1 132 ? 5.343 -22.216 -2.693 1.00 30.28 132 ALA A N 1
ATOM 1014 C CA . ALA A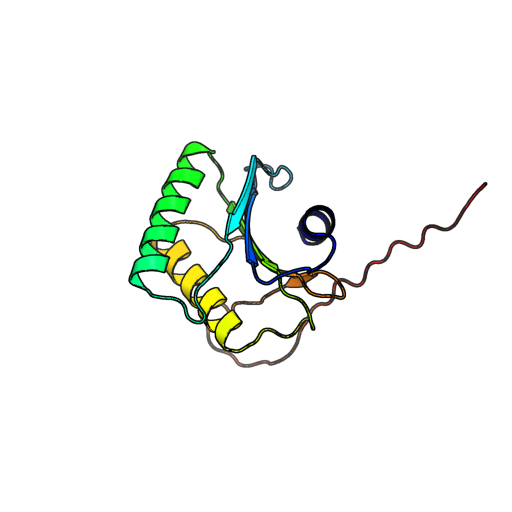 1 132 ? 5.162 -23.069 -3.858 1.00 30.28 132 ALA A CA 1
ATOM 1015 C C . ALA A 1 132 ? 3.779 -23.735 -3.796 1.00 30.28 132 ALA A C 1
ATOM 1017 O O . ALA A 1 132 ? 3.456 -24.469 -2.856 1.00 30.28 132 ALA A O 1
ATOM 1018 N N . SER A 1 133 ? 2.972 -23.456 -4.815 1.00 34.88 133 SER A N 1
ATOM 1019 C CA . SER A 1 133 ? 1.636 -23.989 -5.049 1.00 34.88 133 SER A CA 1
ATOM 1020 C C . SER A 1 133 ? 1.621 -25.518 -5.013 1.00 34.88 133 SER A C 1
ATOM 1022 O O . SER A 1 133 ? 2.030 -26.198 -5.951 1.00 34.88 133 SER A O 1
ATOM 1024 N N . GLY A 1 134 ? 1.111 -26.072 -3.917 1.00 32.56 134 GLY A N 1
ATOM 1025 C CA . GLY A 1 134 ? 0.706 -27.466 -3.825 1.00 32.56 134 GLY A CA 1
ATOM 1026 C C . GLY A 1 134 ? -0.773 -27.605 -4.163 1.00 32.56 134 GLY A C 1
ATOM 1027 O O . GLY A 1 134 ? -1.592 -27.701 -3.253 1.00 32.56 134 GLY A O 1
ATOM 1028 N N . LEU A 1 135 ? -1.123 -27.649 -5.451 1.00 31.70 135 LEU A N 1
ATOM 1029 C CA . LEU A 1 135 ? -2.400 -28.224 -5.875 1.00 31.70 135 LEU A CA 1
ATOM 1030 C C . LEU A 1 135 ? -2.167 -29.270 -6.970 1.00 31.70 135 LEU A C 1
ATOM 1032 O O . LEU A 1 135 ? -2.237 -29.010 -8.168 1.00 31.70 135 LEU A O 1
ATOM 1036 N N . ASP A 1 136 ? -1.878 -30.486 -6.508 1.00 34.56 136 ASP A N 1
ATOM 1037 C CA . ASP A 1 136 ? -1.959 -31.718 -7.286 1.00 34.56 136 ASP A CA 1
ATOM 1038 C C . ASP A 1 136 ? -3.448 -31.998 -7.558 1.00 34.56 136 ASP A C 1
ATOM 1040 O O . ASP A 1 136 ? -4.163 -32.526 -6.705 1.00 34.56 136 ASP A O 1
ATOM 1044 N N . VAL A 1 137 ? -3.950 -31.598 -8.731 1.00 36.97 137 VAL A N 1
ATOM 1045 C CA . VAL A 1 137 ? -5.278 -32.022 -9.196 1.00 36.97 137 VAL A CA 1
ATOM 1046 C C . VAL A 1 137 ? -5.145 -33.332 -9.973 1.00 36.97 137 VAL A C 1
ATOM 1048 O O . VAL A 1 137 ? -5.158 -33.401 -11.201 1.00 36.97 137 VAL A O 1
ATOM 1051 N N . ARG A 1 138 ? -4.993 -34.430 -9.232 1.00 35.59 138 ARG A N 1
ATOM 1052 C CA . ARG A 1 138 ? -5.258 -35.767 -9.765 1.00 35.59 138 ARG A CA 1
ATOM 1053 C C . ARG A 1 138 ? -6.746 -36.102 -9.647 1.00 35.59 138 ARG A C 1
ATOM 1055 O O . ARG A 1 138 ? -7.274 -36.151 -8.541 1.00 35.59 138 ARG A O 1
ATOM 1062 N N . ARG A 1 139 ? -7.291 -36.538 -10.800 1.00 33.38 139 ARG A N 1
ATOM 1063 C CA . ARG A 1 139 ? -8.438 -37.458 -11.026 1.00 33.38 139 ARG A CA 1
ATOM 1064 C C . ARG A 1 139 ? -9.853 -36.847 -10.920 1.00 33.38 139 ARG A C 1
ATOM 1066 O O . ARG A 1 139 ? -10.128 -36.118 -9.987 1.00 33.38 139 ARG A O 1
ATOM 1073 N N . THR A 1 140 ? -10.827 -37.130 -11.797 1.00 40.41 140 THR A N 1
ATOM 1074 C CA . THR A 1 140 ? -10.993 -38.138 -12.873 1.00 40.41 140 THR A CA 1
ATOM 1075 C C . THR A 1 140 ? -12.035 -37.629 -13.882 1.00 40.41 140 THR A C 1
ATOM 1077 O O . THR A 1 140 ? -12.848 -36.776 -13.535 1.00 40.41 140 THR A O 1
ATOM 1080 N N . ALA A 1 141 ? -11.975 -38.186 -15.095 1.00 41.88 141 ALA A N 1
ATOM 1081 C CA . ALA A 1 141 ? -13.051 -38.251 -16.086 1.00 41.88 141 ALA A CA 1
ATOM 1082 C C . ALA A 1 141 ? -14.429 -38.643 -15.520 1.00 41.88 141 ALA A C 1
ATOM 1084 O O . ALA A 1 141 ? -14.464 -39.299 -14.452 1.00 41.88 141 ALA A O 1
#

Mean predicted aligned error: 9.66 Å